Protein AF-A0A947CXS0-F1 (afdb_monomer_lite)

Organism: Hydrogenibacillus schlegelii (NCBI:txid1484)

Secondary structure (DSSP, 8-state):
------TTSPPTHHHHH--GGG--EEEEEEEEESSSS-EEEEEEEES-HHHHHHHHHHHHTSTT--------------------PPPTT-

InterPro domains:
  IPR014864 Transcription factor, NikR, nickel binding C-terminal [PF08753] (21-73)
  IPR027271 Acetolactate synthase/Transcription factor NikR, C-terminal [G3DSA:3.30.70.1150] (17-78)
  IPR045865 ACT-like domain [SSF55021] (20-74)

pLDDT: mean 74.68, std 18.9, range [30.89, 95.88]

Radius of gyration: 20.13 Å; chains: 1; bounding box: 31×49×67 Å

Sequence (90 aa):
MNSTASFSEPLPLNRLCQDEERMTNIIATMHIHLNHALCMEVIAVRGKISHLRDLHQRIQVLKGVFYAELSVTYFEERGTGDGKPPDPSS

Structure (mmCIF, N/CA/C/O backbone):
data_AF-A0A947CXS0-F1
#
_entry.id   AF-A0A947CXS0-F1
#
loop_
_atom_site.group_PDB
_atom_site.id
_atom_site.type_symbol
_atom_site.label_atom_id
_atom_site.label_alt_id
_atom_site.label_comp_id
_atom_site.label_asym_id
_atom_site.label_entity_id
_atom_site.label_seq_id
_atom_site.pdbx_PDB_ins_code
_atom_site.Cartn_x
_atom_site.Cartn_y
_atom_site.Cartn_z
_atom_site.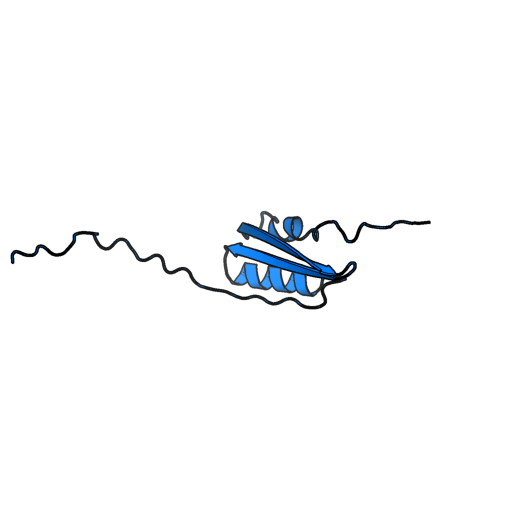occupancy
_atom_site.B_iso_or_equiv
_atom_site.auth_seq_id
_atom_site.auth_comp_id
_atom_site.auth_asym_id
_atom_site.auth_atom_id
_atom_site.pdbx_PDB_model_num
ATOM 1 N N . MET A 1 1 ? 3.697 -12.727 -31.924 1.00 40.84 1 MET A N 1
ATOM 2 C CA . MET A 1 1 ? 4.674 -11.626 -31.756 1.00 40.84 1 MET A CA 1
ATOM 3 C C . MET A 1 1 ? 3.890 -10.334 -31.959 1.00 40.84 1 MET A C 1
ATOM 5 O O . MET A 1 1 ? 3.336 -10.195 -33.031 1.00 40.84 1 MET A O 1
ATOM 9 N N . ASN A 1 2 ? 3.635 -9.429 -31.017 1.00 30.89 2 ASN A N 1
ATOM 10 C CA . ASN A 1 2 ? 4.154 -9.179 -29.678 1.00 30.89 2 ASN A CA 1
ATOM 11 C C . ASN A 1 2 ? 2.988 -8.709 -28.798 1.00 30.89 2 ASN A C 1
ATOM 13 O O . ASN A 1 2 ? 2.318 -7.739 -29.133 1.00 30.89 2 ASN A O 1
ATOM 17 N N . SER A 1 3 ? 2.765 -9.381 -27.669 1.00 38.16 3 SER A N 1
ATOM 18 C CA . SER A 1 3 ? 1.911 -8.864 -26.602 1.00 38.16 3 SER A CA 1
ATOM 19 C C . SER A 1 3 ? 2.755 -7.914 -25.762 1.00 38.16 3 SER A C 1
ATOM 21 O O . SER A 1 3 ? 3.285 -8.299 -24.722 1.00 38.16 3 SER A O 1
ATOM 23 N N . THR A 1 4 ? 2.928 -6.679 -26.225 1.00 44.00 4 THR A N 1
ATOM 24 C CA . THR A 1 4 ? 3.303 -5.581 -25.333 1.00 44.00 4 THR A CA 1
ATOM 25 C C . THR A 1 4 ? 2.064 -5.264 -24.508 1.00 44.00 4 THR A C 1
ATOM 27 O O . THR A 1 4 ? 1.284 -4.386 -24.865 1.00 44.00 4 THR A O 1
ATOM 30 N N . ALA A 1 5 ? 1.845 -6.038 -23.440 1.00 41.09 5 ALA A N 1
ATOM 31 C CA . ALA A 1 5 ? 1.039 -5.560 -22.331 1.00 41.09 5 ALA A CA 1
ATOM 32 C C . ALA A 1 5 ? 1.738 -4.285 -21.864 1.00 41.09 5 ALA A C 1
ATOM 34 O O . ALA A 1 5 ? 2.865 -4.320 -21.369 1.00 41.09 5 ALA A O 1
ATOM 35 N N . SER A 1 6 ? 1.125 -3.162 -22.197 1.00 38.03 6 SER A N 1
ATOM 36 C CA . SER A 1 6 ? 1.552 -1.825 -21.847 1.00 38.03 6 SER A CA 1
ATOM 37 C C . SER A 1 6 ? 1.797 -1.792 -20.341 1.00 38.03 6 SER A C 1
ATOM 39 O O . SER A 1 6 ? 0.860 -1.788 -19.551 1.00 38.03 6 SER A O 1
ATOM 41 N N . PHE A 1 7 ? 3.067 -1.731 -19.939 1.00 46.34 7 PHE A N 1
ATOM 42 C CA . PHE A 1 7 ? 3.501 -1.427 -18.567 1.00 46.34 7 PHE A CA 1
ATOM 43 C C . PHE A 1 7 ? 3.060 -0.014 -18.103 1.00 46.34 7 PHE A C 1
ATOM 45 O O . PHE A 1 7 ? 3.469 0.446 -17.043 1.00 46.34 7 PHE A O 1
ATOM 52 N N . SER A 1 8 ? 2.244 0.682 -18.905 1.00 46.09 8 SER A N 1
ATOM 53 C CA . SER A 1 8 ? 1.678 2.011 -18.677 1.00 46.09 8 SER A CA 1
ATOM 54 C C . SER A 1 8 ? 0.256 2.000 -18.111 1.00 46.09 8 SER A C 1
ATOM 56 O O . SER A 1 8 ? -0.281 3.068 -17.840 1.00 46.09 8 SER A O 1
ATOM 58 N N . GLU A 1 9 ? -0.382 0.837 -17.972 1.00 49.38 9 GLU A N 1
ATOM 59 C CA . GLU A 1 9 ? -1.671 0.748 -17.284 1.00 49.38 9 GLU A CA 1
ATOM 60 C C . GLU A 1 9 ? -1.418 0.635 -15.769 1.00 49.38 9 GLU A C 1
ATOM 62 O O . GLU A 1 9 ? -0.583 -0.184 -15.363 1.00 49.38 9 GLU A O 1
ATOM 67 N N . PRO A 1 10 ? -2.096 1.434 -14.920 1.00 53.78 10 PRO A N 1
ATOM 68 C CA . PRO A 1 10 ? -1.992 1.293 -13.472 1.00 53.78 10 PRO A CA 1
ATOM 69 C C . PRO A 1 10 ? -2.307 -0.154 -13.087 1.00 53.78 10 PRO A C 1
ATOM 71 O O . PRO A 1 10 ? -3.164 -0.800 -13.701 1.00 53.78 10 PRO A O 1
ATOM 74 N N . LEU A 1 11 ? -1.588 -0.685 -12.095 1.00 58.38 11 LEU A N 1
ATOM 75 C CA . LEU A 1 11 ? -1.773 -2.068 -11.668 1.00 58.38 11 LEU A CA 1
ATOM 76 C C . LEU A 1 11 ? -3.269 -2.316 -11.385 1.00 58.38 11 LEU A C 1
ATOM 78 O O . LEU A 1 11 ? -3.962 -1.417 -10.900 1.00 58.38 11 LEU A O 1
ATOM 82 N N . PRO A 1 12 ? -3.803 -3.528 -11.627 1.00 58.09 12 PRO A N 1
ATOM 83 C CA . PRO A 1 12 ? -5.218 -3.846 -11.406 1.00 58.09 12 PRO A CA 1
ATOM 84 C C . PRO A 1 12 ? -5.599 -3.907 -9.908 1.00 58.09 12 PRO A C 1
ATOM 86 O O . PRO A 1 12 ? -6.513 -4.632 -9.518 1.00 58.09 12 PRO A O 1
ATOM 89 N N . LEU A 1 13 ? -4.909 -3.142 -9.057 1.00 60.75 13 LEU A N 1
ATOM 90 C CA . LEU A 1 13 ? -5.072 -3.022 -7.611 1.00 60.75 13 LEU A CA 1
ATOM 91 C C . LEU A 1 13 ? -6.481 -2.582 -7.226 1.00 60.75 13 LEU A C 1
ATOM 93 O O . LEU A 1 13 ? -7.040 -3.123 -6.274 1.00 60.75 13 LEU A O 1
ATOM 97 N N . ASN A 1 14 ? -7.112 -1.721 -8.029 1.00 56.69 14 ASN A N 1
ATOM 98 C CA . ASN A 1 14 ? -8.516 -1.354 -7.832 1.00 56.69 14 ASN A CA 1
ATOM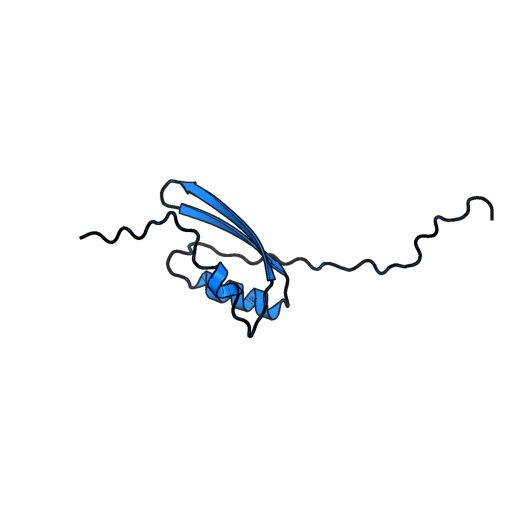 99 C C . ASN A 1 14 ? -9.445 -2.577 -7.793 1.00 56.69 14 ASN A C 1
ATOM 101 O O . ASN A 1 14 ? -10.407 -2.569 -7.035 1.00 56.69 14 ASN A O 1
ATOM 105 N N . ARG A 1 15 ? -9.141 -3.659 -8.524 1.00 55.78 15 ARG A N 1
ATOM 106 C CA . ARG A 1 15 ? -9.946 -4.892 -8.479 1.00 55.78 15 ARG A CA 1
ATOM 107 C C . ARG A 1 15 ? -9.694 -5.722 -7.221 1.00 55.78 15 ARG A C 1
ATOM 109 O O . ARG A 1 15 ? -10.606 -6.379 -6.749 1.00 55.78 15 ARG A O 1
ATOM 116 N N . LEU A 1 16 ? -8.482 -5.679 -6.666 1.00 61.81 16 LEU A N 1
ATOM 117 C CA . LEU A 1 16 ? -8.108 -6.434 -5.462 1.00 61.81 16 LEU A CA 1
ATOM 118 C C . LEU A 1 16 ? -8.695 -5.822 -4.180 1.00 61.81 16 LEU A C 1
ATOM 120 O O . LEU A 1 16 ? -8.950 -6.540 -3.215 1.00 61.81 16 LEU A O 1
ATOM 124 N N . CYS A 1 17 ? -8.907 -4.505 -4.162 1.00 57.59 17 CYS A N 1
ATOM 125 C CA . CYS A 1 17 ? -9.457 -3.786 -3.010 1.00 57.59 17 CYS A CA 1
ATOM 126 C C . CYS A 1 17 ? -10.996 -3.735 -2.983 1.00 57.59 17 CYS A C 1
ATOM 128 O O . CYS A 1 17 ? -11.567 -3.473 -1.926 1.00 57.59 17 CYS A O 1
ATOM 130 N N . GLN A 1 18 ? -11.654 -3.949 -4.129 1.00 55.09 18 GLN A N 1
ATOM 131 C CA . GLN A 1 18 ? -13.107 -3.809 -4.310 1.00 55.09 18 GLN A CA 1
ATOM 132 C C . GLN A 1 18 ? -13.901 -5.109 -4.095 1.00 55.09 18 GLN A C 1
ATOM 134 O O . GLN A 1 18 ? -15.110 -5.109 -4.305 1.00 55.09 18 GLN A O 1
ATOM 139 N N . ASP A 1 19 ? -13.264 -6.202 -3.662 1.00 56.69 19 ASP A N 1
ATOM 140 C CA . ASP A 1 19 ? -13.975 -7.442 -3.322 1.00 56.69 19 ASP A CA 1
ATOM 141 C C . ASP A 1 19 ? -15.033 -7.159 -2.226 1.00 56.69 19 ASP A C 1
ATOM 143 O O . ASP A 1 19 ? -14.692 -6.812 -1.088 1.00 56.69 19 ASP A O 1
ATOM 147 N N . GLU A 1 20 ? -16.323 -7.289 -2.570 1.00 53.28 20 GLU A N 1
ATOM 148 C CA . GLU A 1 20 ? -17.457 -6.858 -1.729 1.00 53.28 20 GLU A CA 1
ATOM 149 C C . GLU A 1 20 ? -17.528 -7.568 -0.366 1.00 53.28 20 GLU A C 1
ATOM 151 O O . GLU A 1 20 ? -18.056 -7.015 0.597 1.00 53.28 20 GLU A O 1
ATOM 156 N N . GLU A 1 21 ? -16.908 -8.742 -0.223 1.00 53.31 21 GLU A N 1
ATOM 157 C CA . GLU A 1 21 ? -16.807 -9.453 1.059 1.00 53.31 21 GLU A CA 1
ATOM 158 C C . GLU A 1 21 ? -15.939 -8.725 2.105 1.00 53.31 21 GLU A C 1
ATOM 160 O O . GLU A 1 21 ? -16.041 -9.012 3.301 1.00 53.31 21 GLU A O 1
ATOM 165 N N . ARG A 1 22 ? -15.052 -7.798 1.697 1.00 54.78 22 ARG A N 1
ATOM 166 C CA . ARG A 1 22 ? -13.996 -7.249 2.576 1.00 54.78 22 ARG A CA 1
ATOM 167 C C . ARG A 1 22 ? -13.797 -5.736 2.468 1.00 54.78 22 ARG A C 1
ATOM 169 O O . ARG A 1 22 ? -12.727 -5.263 2.857 1.00 54.78 22 ARG A O 1
ATOM 176 N N . MET A 1 23 ? -14.815 -5.005 1.994 1.00 55.12 23 MET A N 1
ATOM 177 C CA . MET A 1 23 ? -14.840 -3.553 1.714 1.00 55.12 23 MET A CA 1
ATOM 178 C C . MET A 1 23 ? -13.703 -2.754 2.381 1.00 55.12 23 MET A C 1
ATOM 180 O O . MET A 1 23 ? -13.826 -2.267 3.509 1.00 55.12 23 MET A O 1
ATOM 184 N N . THR A 1 24 ? -12.582 -2.618 1.672 1.00 63.59 24 THR A N 1
ATOM 185 C CA . THR A 1 24 ? -11.539 -1.639 1.983 1.00 63.59 24 THR A CA 1
ATOM 186 C C . THR A 1 24 ? -11.773 -0.460 1.057 1.00 63.59 24 THR A C 1
ATOM 188 O O . THR A 1 24 ? -11.688 -0.600 -0.159 1.00 63.59 24 THR A O 1
ATOM 191 N N . ASN A 1 25 ? -12.129 0.695 1.614 1.00 77.50 25 ASN A N 1
ATOM 192 C CA . ASN A 1 25 ? -12.497 1.846 0.803 1.00 77.50 25 ASN A CA 1
ATOM 193 C C . ASN A 1 25 ? -11.226 2.549 0.310 1.00 77.50 25 ASN A C 1
ATOM 195 O O . ASN A 1 25 ? -10.475 3.100 1.120 1.00 77.50 25 ASN A O 1
ATOM 199 N N . ILE A 1 26 ? -10.966 2.501 -0.999 1.00 83.75 26 ILE A N 1
ATOM 200 C CA . ILE A 1 26 ? -9.886 3.273 -1.618 1.00 83.75 26 ILE A CA 1
ATOM 201 C C . ILE A 1 26 ? -10.327 4.733 -1.684 1.00 83.75 26 ILE A C 1
ATOM 203 O O . ILE A 1 26 ? -11.318 5.067 -2.324 1.00 83.75 26 ILE A O 1
ATOM 207 N N . ILE A 1 27 ? -9.563 5.603 -1.033 1.00 88.56 27 ILE A N 1
ATOM 208 C CA . ILE A 1 27 ? -9.782 7.049 -1.041 1.00 88.56 27 ILE A CA 1
ATOM 209 C C . ILE A 1 27 ? -9.134 7.662 -2.282 1.00 88.56 27 ILE A C 1
ATOM 211 O O . ILE A 1 27 ? -9.742 8.485 -2.960 1.00 88.56 27 ILE A O 1
ATOM 215 N N . ALA A 1 28 ? -7.887 7.283 -2.558 1.00 87.00 28 ALA A N 1
ATOM 216 C CA . ALA A 1 28 ? -7.119 7.810 -3.674 1.00 87.00 28 ALA A CA 1
ATOM 217 C C . ALA A 1 28 ? -5.975 6.866 -4.047 1.00 87.00 28 ALA A C 1
ATOM 219 O O . ALA A 1 28 ? -5.435 6.152 -3.201 1.00 87.00 28 ALA A O 1
ATOM 220 N N . THR A 1 29 ? -5.572 6.926 -5.308 1.00 89.19 29 THR A N 1
ATOM 221 C CA . THR A 1 29 ? -4.394 6.245 -5.849 1.00 89.19 29 THR A CA 1
ATOM 222 C C . THR A 1 29 ? -3.512 7.280 -6.526 1.00 89.19 29 THR A C 1
ATOM 224 O O . THR A 1 29 ? -3.994 8.052 -7.356 1.00 89.19 29 THR A O 1
ATOM 227 N N . MET A 1 30 ? -2.227 7.290 -6.199 1.00 89.56 30 MET A N 1
ATOM 228 C CA . MET A 1 30 ? -1.222 8.099 -6.878 1.00 89.56 30 MET A CA 1
ATOM 229 C C . MET A 1 30 ? -0.200 7.167 -7.515 1.00 89.56 30 MET A C 1
ATOM 231 O O . MET A 1 30 ? 0.406 6.357 -6.823 1.00 89.56 30 MET A O 1
ATOM 235 N N . HIS A 1 31 ? -0.000 7.305 -8.821 1.00 91.44 31 HIS A N 1
ATOM 236 C CA . HIS A 1 31 ? 0.953 6.515 -9.589 1.00 91.44 31 HIS A CA 1
ATOM 237 C C . HIS A 1 31 ? 2.019 7.443 -10.170 1.00 91.44 31 HIS A C 1
ATOM 239 O O . HIS A 1 31 ? 1.701 8.440 -10.818 1.00 91.44 31 HIS A O 1
ATOM 245 N N . ILE A 1 32 ? 3.283 7.126 -9.918 1.00 91.75 32 ILE A N 1
ATOM 246 C CA . ILE A 1 32 ? 4.439 7.942 -10.280 1.00 91.75 32 ILE A CA 1
ATOM 247 C C . ILE A 1 32 ? 5.375 7.080 -11.118 1.00 91.75 32 ILE A C 1
ATOM 249 O O . ILE A 1 32 ? 5.866 6.055 -10.652 1.00 91.75 32 ILE A O 1
ATOM 253 N N . HIS A 1 33 ? 5.673 7.511 -12.339 1.00 93.25 33 HIS A N 1
ATOM 254 C CA . HIS A 1 33 ? 6.715 6.881 -13.143 1.00 93.25 33 HIS A CA 1
ATOM 255 C C . HIS A 1 33 ? 8.086 7.337 -12.638 1.00 93.25 33 HIS A C 1
ATOM 257 O O . HIS A 1 33 ? 8.431 8.513 -12.743 1.00 93.25 33 HIS A O 1
ATOM 263 N N . LEU A 1 34 ? 8.868 6.411 -12.081 1.00 92.06 34 LEU A N 1
ATOM 264 C CA . LEU A 1 34 ? 10.251 6.677 -11.672 1.00 92.06 34 LEU A CA 1
ATOM 265 C C . LEU A 1 34 ? 11.180 6.692 -12.890 1.00 92.06 34 LEU A C 1
ATOM 267 O O . LEU A 1 34 ? 12.162 7.429 -12.925 1.00 92.06 34 LEU A O 1
ATOM 271 N N . ASN A 1 35 ? 10.871 5.857 -13.883 1.00 91.50 35 ASN A N 1
ATOM 272 C CA . ASN A 1 35 ? 11.490 5.840 -15.204 1.00 91.50 35 ASN A CA 1
ATOM 273 C C . ASN A 1 35 ? 10.568 5.105 -16.199 1.00 91.50 35 ASN A C 1
ATOM 275 O O . ASN A 1 35 ? 9.417 4.810 -15.889 1.00 91.50 35 ASN A O 1
ATOM 279 N N . HIS A 1 36 ? 11.075 4.784 -17.392 1.00 90.25 36 HIS A N 1
ATOM 280 C CA . HIS A 1 36 ? 10.307 4.112 -18.448 1.00 90.25 36 HIS A CA 1
ATOM 281 C C . HIS A 1 36 ? 9.815 2.691 -18.110 1.00 90.25 36 HIS A C 1
ATOM 283 O O . HIS A 1 36 ? 8.926 2.197 -18.797 1.00 90.25 36 HIS A O 1
ATOM 289 N N . ALA A 1 37 ? 10.391 2.025 -17.105 1.00 88.00 37 ALA A N 1
ATOM 290 C CA . ALA A 1 37 ? 10.085 0.638 -16.746 1.00 88.00 37 ALA A CA 1
ATOM 291 C C . ALA A 1 37 ? 9.635 0.449 -15.286 1.00 88.00 37 ALA A C 1
ATOM 293 O O . ALA A 1 37 ? 9.141 -0.624 -14.944 1.00 88.00 37 ALA A O 1
ATOM 294 N N . LEU A 1 38 ? 9.822 1.451 -14.420 1.00 89.06 38 LEU A N 1
ATOM 295 C CA . LEU A 1 38 ? 9.516 1.378 -12.992 1.00 89.06 38 LEU A CA 1
ATOM 296 C C . LEU A 1 38 ? 8.537 2.467 -12.578 1.00 89.06 38 LEU A C 1
ATOM 298 O O . LEU A 1 38 ? 8.719 3.649 -12.884 1.00 89.06 38 LEU A O 1
ATOM 302 N N . CYS A 1 39 ? 7.560 2.055 -11.781 1.00 92.31 39 CYS A N 1
ATOM 303 C CA . CYS A 1 39 ? 6.561 2.928 -11.198 1.00 92.31 39 CYS A CA 1
ATOM 304 C C . CYS A 1 39 ? 6.526 2.756 -9.680 1.00 92.31 39 CYS A C 1
ATOM 306 O O . CYS A 1 39 ? 6.785 1.671 -9.160 1.00 92.31 39 CYS A O 1
ATOM 308 N N . MET A 1 40 ? 6.173 3.829 -8.984 1.00 93.19 40 MET A N 1
ATOM 309 C CA . MET A 1 40 ? 5.814 3.825 -7.575 1.00 93.19 40 MET A CA 1
ATOM 310 C C . MET A 1 40 ? 4.327 4.137 -7.461 1.00 93.19 40 MET A C 1
ATOM 312 O O . MET A 1 40 ? 3.839 5.075 -8.089 1.00 93.19 40 MET A O 1
ATOM 316 N N . GLU A 1 41 ? 3.617 3.370 -6.644 1.00 93.44 41 GLU A N 1
ATOM 317 C CA . GLU A 1 41 ? 2.192 3.571 -6.415 1.00 93.44 41 GLU A CA 1
ATOM 318 C C . GLU A 1 41 ? 1.916 3.753 -4.923 1.00 93.44 41 GLU A C 1
ATOM 320 O O . GLU A 1 41 ? 2.425 3.006 -4.087 1.00 93.44 41 GLU A O 1
ATOM 325 N N . VAL A 1 42 ? 1.118 4.767 -4.594 1.00 92.94 42 VAL A N 1
ATOM 326 C CA . VAL A 1 42 ? 0.638 5.054 -3.242 1.00 92.94 42 VAL A CA 1
ATOM 327 C C . VAL A 1 42 ? -0.877 4.933 -3.248 1.00 92.94 42 VAL A C 1
ATOM 329 O O . VAL A 1 42 ? -1.558 5.623 -4.007 1.00 92.94 42 VAL A O 1
ATOM 332 N N . ILE A 1 43 ? -1.408 4.073 -2.382 1.00 91.81 43 ILE A N 1
ATOM 333 C CA . ILE A 1 43 ? -2.844 3.816 -2.276 1.00 91.81 43 ILE A CA 1
ATOM 334 C C . ILE A 1 43 ? -3.310 4.267 -0.895 1.00 91.81 43 ILE A C 1
ATOM 336 O O . ILE A 1 43 ? -2.980 3.655 0.120 1.00 91.81 43 ILE A O 1
ATOM 340 N N . ALA A 1 44 ? -4.094 5.340 -0.856 1.00 91.62 44 ALA A N 1
ATOM 341 C CA . ALA A 1 44 ? -4.768 5.777 0.354 1.00 91.62 44 ALA A CA 1
ATOM 342 C C . ALA A 1 44 ? -6.039 4.944 0.542 1.00 91.62 44 ALA A C 1
ATOM 344 O O . ALA A 1 44 ? -6.945 4.978 -0.293 1.00 91.62 44 ALA A O 1
ATOM 345 N N . VAL A 1 45 ? -6.115 4.208 1.648 1.00 90.19 45 VAL A N 1
ATOM 346 C CA . VAL A 1 45 ? -7.225 3.300 1.964 1.00 90.19 45 VAL A CA 1
ATOM 347 C C . VAL A 1 45 ? -7.765 3.548 3.368 1.00 90.19 45 VAL A C 1
ATOM 349 O O . VAL A 1 45 ? -7.040 3.972 4.267 1.00 90.19 45 VAL A O 1
ATOM 352 N N . ARG A 1 46 ? -9.049 3.252 3.573 1.00 88.25 46 ARG A N 1
ATOM 353 C CA . ARG A 1 46 ? -9.710 3.259 4.883 1.00 88.25 46 ARG A CA 1
ATOM 354 C C . ARG A 1 46 ? -10.438 1.940 5.097 1.00 88.25 46 ARG A C 1
ATOM 356 O O . ARG A 1 46 ? -11.214 1.503 4.251 1.00 88.25 46 ARG A O 1
ATOM 363 N N . GLY A 1 47 ? -10.225 1.327 6.256 1.00 88.19 47 GLY A N 1
ATOM 364 C CA . GLY A 1 47 ? -10.880 0.074 6.608 1.00 88.19 47 GLY A CA 1
ATOM 365 C C . GLY A 1 47 ? -10.369 -0.513 7.917 1.00 88.19 47 GLY A C 1
ATOM 366 O O . GLY A 1 47 ? -9.569 0.096 8.627 1.00 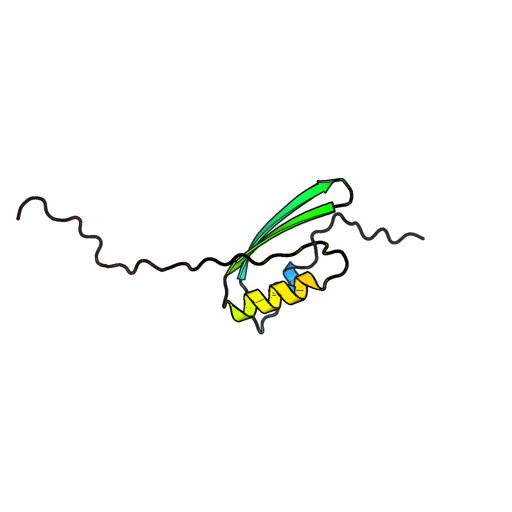88.19 47 GLY A O 1
ATOM 367 N N . LYS A 1 48 ? -10.837 -1.724 8.230 1.00 89.00 48 LYS A N 1
ATOM 368 C CA . LYS A 1 48 ? -10.358 -2.499 9.381 1.00 89.00 48 LYS A CA 1
ATOM 369 C C . LYS A 1 48 ? -8.903 -2.910 9.159 1.00 89.00 48 LYS A C 1
ATOM 371 O O . LYS A 1 48 ? -8.577 -3.430 8.096 1.00 89.00 48 LYS A O 1
ATOM 376 N N . ILE A 1 49 ? -8.058 -2.773 10.182 1.00 90.56 49 ILE A N 1
ATOM 377 C CA . ILE A 1 49 ? -6.622 -3.100 10.101 1.00 90.56 49 ILE A CA 1
ATOM 378 C C . ILE A 1 49 ? -6.343 -4.526 9.605 1.00 90.56 49 ILE A C 1
ATOM 380 O O . ILE A 1 49 ? -5.401 -4.737 8.847 1.00 90.56 49 ILE A O 1
ATOM 384 N N . SER A 1 50 ? -7.181 -5.498 9.978 1.00 90.12 50 SER A N 1
ATOM 385 C CA . SER A 1 50 ? -7.078 -6.875 9.487 1.00 90.12 50 SER A CA 1
ATOM 386 C C . SER A 1 50 ? -7.219 -6.951 7.966 1.00 90.12 50 SER A C 1
ATOM 388 O O . SER A 1 50 ? -6.431 -7.617 7.311 1.00 90.12 50 SER A O 1
ATOM 390 N N . HIS A 1 51 ? -8.165 -6.211 7.387 1.00 88.38 51 HIS A N 1
ATOM 391 C CA . HIS A 1 51 ? -8.375 -6.189 5.940 1.00 88.38 51 HIS A CA 1
ATOM 392 C C . HIS A 1 51 ? -7.240 -5.456 5.217 1.00 88.38 51 HIS A C 1
ATOM 394 O O . HIS A 1 51 ? -6.819 -5.891 4.150 1.00 88.38 51 HIS A O 1
ATOM 400 N N . LEU A 1 52 ? -6.701 -4.386 5.816 1.00 89.94 52 LEU A N 1
ATOM 401 C CA . LEU A 1 52 ? -5.568 -3.649 5.244 1.00 89.94 52 LEU A CA 1
ATOM 402 C C . LEU A 1 52 ? -4.299 -4.510 5.179 1.00 89.94 52 LEU A C 1
ATOM 404 O O . LEU A 1 52 ? -3.576 -4.471 4.185 1.00 89.94 52 LEU A O 1
ATOM 408 N N . ARG A 1 53 ? -4.042 -5.315 6.218 1.00 91.94 53 ARG A N 1
ATOM 409 C CA . ARG A 1 53 ? -2.915 -6.261 6.250 1.00 91.94 53 ARG A CA 1
ATOM 410 C C . ARG A 1 53 ? -3.054 -7.349 5.192 1.00 91.94 53 ARG A C 1
ATOM 412 O O . ARG A 1 53 ? -2.091 -7.612 4.476 1.00 91.94 53 ARG A O 1
ATOM 419 N N . ASP A 1 54 ? -4.243 -7.924 5.056 1.00 90.62 54 ASP A N 1
ATOM 420 C CA . ASP A 1 54 ? -4.510 -8.945 4.042 1.00 90.62 54 ASP A CA 1
ATOM 421 C C . ASP A 1 54 ? -4.368 -8.375 2.623 1.00 90.62 54 ASP A C 1
ATOM 423 O O . ASP A 1 54 ? -3.793 -9.016 1.742 1.00 90.62 54 ASP A O 1
ATOM 427 N N . LEU A 1 55 ? -4.836 -7.141 2.403 1.00 88.12 55 LEU A N 1
ATOM 428 C CA . LEU A 1 55 ? -4.631 -6.428 1.146 1.00 88.12 55 LEU A CA 1
ATOM 429 C C . LEU A 1 55 ? -3.136 -6.243 0.853 1.00 88.12 55 LEU A C 1
ATOM 431 O O . LEU A 1 55 ? -2.680 -6.601 -0.229 1.00 88.12 55 LEU A O 1
ATOM 435 N N . HIS A 1 56 ? -2.364 -5.744 1.818 1.00 91.75 56 HIS A N 1
ATOM 436 C CA . HIS A 1 56 ? -0.920 -5.570 1.673 1.00 91.75 56 HIS A CA 1
ATOM 437 C C . HIS A 1 56 ? -0.208 -6.883 1.308 1.00 91.75 56 HIS A C 1
ATOM 439 O O . HIS A 1 56 ? 0.587 -6.900 0.369 1.00 91.75 56 HIS A O 1
ATOM 445 N N . GLN A 1 57 ? -0.546 -7.995 1.971 1.00 92.00 57 GLN A N 1
ATOM 446 C CA . GLN A 1 57 ? 0.016 -9.311 1.649 1.00 92.00 57 GLN A CA 1
ATOM 447 C C . GLN A 1 57 ? -0.305 -9.746 0.215 1.00 92.00 57 GLN A C 1
ATOM 449 O O . GLN A 1 57 ? 0.578 -10.238 -0.489 1.00 92.00 57 GLN A O 1
ATOM 454 N N . ARG A 1 58 ? -1.544 -9.532 -0.250 1.00 89.19 58 ARG A N 1
ATOM 455 C CA . ARG A 1 58 ? -1.935 -9.832 -1.639 1.00 89.19 58 ARG A CA 1
ATOM 456 C C . ARG A 1 58 ? -1.130 -9.010 -2.639 1.00 89.19 58 ARG A C 1
ATOM 458 O O . ARG A 1 58 ? -0.716 -9.560 -3.652 1.00 89.19 58 ARG A O 1
ATOM 465 N N . ILE A 1 59 ? -0.900 -7.727 -2.356 1.00 89.94 59 ILE A N 1
ATOM 466 C CA . ILE A 1 59 ? -0.105 -6.836 -3.213 1.00 89.94 59 ILE A CA 1
ATOM 467 C C . ILE A 1 59 ? 1.353 -7.293 -3.255 1.00 89.94 59 ILE A C 1
ATOM 469 O O . ILE A 1 59 ? 1.936 -7.393 -4.330 1.00 89.94 59 ILE A O 1
ATOM 473 N N . GLN A 1 60 ? 1.926 -7.618 -2.097 1.00 91.62 60 GLN A N 1
ATOM 474 C CA . GLN A 1 60 ? 3.333 -7.987 -1.965 1.00 91.62 60 GLN A CA 1
ATOM 475 C C . GLN A 1 60 ? 3.715 -9.227 -2.792 1.00 91.62 60 GLN A C 1
ATOM 477 O O . GLN A 1 60 ? 4.853 -9.328 -3.241 1.00 91.62 60 GLN A O 1
ATOM 482 N N . VAL A 1 61 ? 2.781 -10.158 -3.020 1.00 91.56 61 VAL A N 1
ATOM 483 C CA . VAL A 1 61 ? 3.030 -11.386 -3.801 1.00 91.56 61 VAL A CA 1
ATOM 484 C C . VAL A 1 61 ? 2.756 -11.239 -5.303 1.00 91.56 61 VAL A C 1
ATOM 486 O O . VAL A 1 61 ? 2.949 -12.197 -6.058 1.00 91.56 61 VAL A O 1
ATOM 489 N N . LEU A 1 62 ? 2.295 -10.072 -5.769 1.00 87.94 62 LEU A N 1
ATOM 490 C CA . LEU A 1 62 ? 2.052 -9.851 -7.193 1.00 87.94 62 LEU A CA 1
ATOM 491 C C . LEU A 1 62 ? 3.370 -9.817 -7.971 1.00 87.94 62 LEU A C 1
ATOM 493 O O . LEU A 1 62 ? 4.343 -9.165 -7.592 1.00 87.94 62 LEU A O 1
ATOM 497 N N . LYS A 1 63 ? 3.386 -10.489 -9.125 1.00 84.19 63 LYS A N 1
ATOM 498 C CA . LYS A 1 63 ? 4.524 -10.440 -10.048 1.00 84.19 63 LYS A CA 1
ATOM 499 C C . LYS A 1 63 ? 4.765 -8.994 -10.495 1.00 84.19 63 LYS A C 1
ATOM 501 O O . LYS A 1 63 ? 3.853 -8.360 -11.014 1.00 84.19 63 LYS A O 1
ATOM 506 N N . GLY A 1 64 ? 5.997 -8.511 -10.335 1.00 87.88 64 GLY A N 1
ATOM 507 C CA . GLY A 1 64 ? 6.395 -7.143 -10.694 1.00 87.88 64 GLY A CA 1
ATOM 508 C C . GLY A 1 64 ? 6.388 -6.148 -9.529 1.00 87.88 64 GLY A C 1
ATOM 509 O O . GLY A 1 64 ? 6.844 -5.023 -9.707 1.00 87.88 64 GLY A O 1
ATOM 510 N N . VAL A 1 65 ? 5.941 -6.554 -8.336 1.00 91.06 65 VAL A N 1
ATOM 511 C CA . VAL A 1 65 ? 6.083 -5.747 -7.118 1.00 91.06 65 VAL A CA 1
ATOM 512 C C . VAL A 1 65 ? 7.460 -5.998 -6.515 1.00 91.06 65 VAL A C 1
ATOM 514 O O . VAL A 1 65 ? 7.744 -7.069 -5.986 1.00 91.06 65 VAL A O 1
ATOM 517 N N . PHE A 1 66 ? 8.335 -4.999 -6.619 1.00 92.25 66 PHE A N 1
ATOM 518 C CA . PHE A 1 66 ? 9.684 -5.059 -6.048 1.00 92.25 66 PHE A CA 1
ATOM 519 C C . PHE A 1 66 ? 9.692 -4.761 -4.547 1.00 92.25 66 PHE A C 1
ATOM 521 O O . PHE A 1 66 ? 10.496 -5.318 -3.804 1.00 92.25 66 PHE A O 1
ATOM 528 N N . TYR A 1 67 ? 8.803 -3.871 -4.109 1.00 93.69 67 TYR A N 1
ATOM 529 C CA . TYR A 1 67 ? 8.675 -3.432 -2.728 1.00 93.69 67 TYR A CA 1
ATOM 530 C C . TYR A 1 67 ? 7.230 -3.015 -2.456 1.00 93.69 67 TYR A C 1
ATOM 532 O O . TYR A 1 67 ? 6.610 -2.344 -3.280 1.00 93.69 67 TYR A O 1
ATOM 540 N N . ALA A 1 68 ? 6.715 -3.395 -1.292 1.00 93.88 68 ALA A N 1
ATOM 541 C CA . ALA A 1 68 ? 5.434 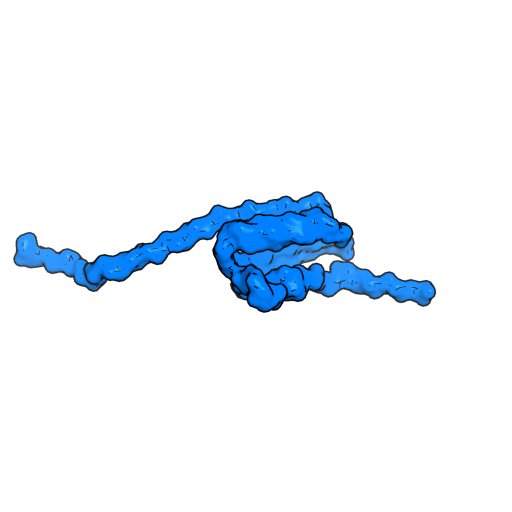-2.943 -0.776 1.00 93.88 68 ALA A CA 1
ATOM 542 C C . ALA A 1 68 ? 5.575 -2.725 0.729 1.00 93.88 68 ALA A C 1
ATOM 544 O O . ALA A 1 68 ? 6.233 -3.509 1.411 1.00 93.88 68 ALA A O 1
ATOM 545 N N . GLU A 1 69 ? 4.914 -1.699 1.255 1.00 95.88 69 GLU A N 1
ATOM 546 C CA . GLU A 1 69 ? 4.871 -1.388 2.684 1.00 95.88 69 GLU A CA 1
ATOM 547 C C . GLU A 1 69 ? 3.462 -0.925 3.058 1.00 95.88 69 GLU A C 1
ATOM 549 O O . GLU A 1 69 ? 2.712 -0.440 2.207 1.00 95.88 69 GLU A O 1
ATOM 554 N N . LEU A 1 70 ? 3.076 -1.148 4.313 1.00 94.69 70 LEU A N 1
ATOM 555 C CA . LEU A 1 70 ? 1.781 -0.748 4.846 1.00 94.69 70 LEU A CA 1
ATOM 556 C C . LEU A 1 70 ? 1.994 0.178 6.040 1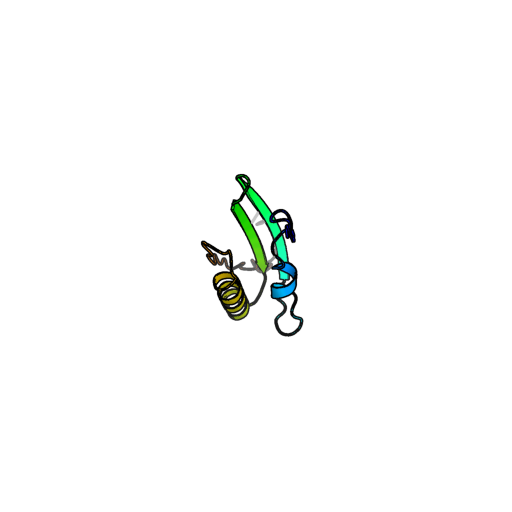.00 94.69 70 LEU A C 1
ATOM 558 O O . LEU A 1 70 ? 2.269 -0.281 7.149 1.00 94.69 70 LEU A O 1
ATOM 562 N N . SER A 1 71 ? 1.764 1.467 5.810 1.00 95.38 71 SER A N 1
ATOM 563 C CA . SER A 1 71 ? 1.715 2.481 6.857 1.00 95.38 71 SER A CA 1
ATOM 564 C C . SER A 1 71 ? 0.269 2.715 7.298 1.00 95.38 71 SER A C 1
ATOM 566 O O . SER A 1 71 ? -0.633 2.866 6.472 1.00 95.38 71 SER A O 1
ATOM 568 N N . VAL A 1 72 ? 0.029 2.708 8.611 1.00 93.56 72 VAL A N 1
ATOM 569 C CA . VAL A 1 72 ? -1.315 2.792 9.202 1.00 93.56 72 VAL A CA 1
ATOM 570 C C . VAL A 1 72 ? -1.339 3.900 10.234 1.00 93.56 72 VAL A C 1
ATOM 572 O O . VAL A 1 72 ? -0.515 3.933 11.145 1.00 93.56 72 VAL A O 1
ATOM 575 N N . THR A 1 73 ? -2.341 4.764 10.122 1.00 93.25 73 THR A N 1
ATOM 576 C CA . THR A 1 73 ? -2.665 5.770 11.129 1.00 93.25 73 THR A CA 1
ATOM 577 C C . THR A 1 73 ? -4.099 5.584 11.605 1.00 93.25 73 THR A C 1
ATOM 579 O O . THR A 1 73 ? -4.961 5.126 10.850 1.00 93.25 73 THR A O 1
ATOM 582 N N . TYR A 1 74 ? -4.352 5.927 12.863 1.00 88.56 74 TYR A N 1
ATOM 583 C CA . TYR A 1 74 ? -5.679 5.875 13.460 1.00 88.56 74 TYR A CA 1
ATOM 584 C C . TYR A 1 74 ? -6.253 7.284 13.487 1.00 88.56 74 TYR A C 1
ATOM 586 O O . TYR A 1 74 ? -5.599 8.227 13.928 1.00 88.56 74 TYR A O 1
ATOM 594 N N . PHE A 1 75 ? -7.478 7.427 12.995 1.00 80.31 75 PHE A N 1
ATOM 595 C CA . PHE A 1 75 ? -8.218 8.667 13.140 1.00 80.31 75 PHE A CA 1
ATOM 596 C C . PHE A 1 75 ? -9.023 8.584 14.435 1.00 80.31 75 PHE A C 1
ATOM 598 O O . PHE A 1 75 ? -9.981 7.817 14.511 1.00 80.31 75 PHE A O 1
ATOM 605 N N . GLU A 1 76 ? -8.620 9.338 15.455 1.00 75.19 76 GLU A N 1
ATOM 606 C CA . GLU A 1 76 ? -9.483 9.581 16.607 1.00 75.19 76 GLU A CA 1
ATOM 607 C C . GLU A 1 76 ? -10.498 10.652 16.216 1.00 75.19 76 GLU A C 1
ATOM 609 O O . GLU A 1 76 ? -10.144 11.796 15.917 1.00 75.19 76 GLU A O 1
ATOM 614 N N . GLU A 1 77 ? -11.775 10.285 16.194 1.00 60.56 77 GLU A N 1
ATOM 615 C CA . GLU A 1 77 ? -12.841 11.269 16.129 1.00 60.56 77 GLU A CA 1
ATOM 616 C C . GLU A 1 77 ? -12.788 12.043 17.448 1.00 60.56 77 GLU A C 1
ATOM 618 O O . GLU A 1 77 ? -13.110 11.506 18.508 1.00 60.56 77 GLU A O 1
ATOM 623 N N . ARG A 1 78 ? -12.314 13.296 17.416 1.00 55.22 78 ARG A N 1
ATOM 624 C CA . ARG A 1 78 ? -12.522 14.196 18.550 1.00 55.22 78 ARG A CA 1
ATOM 625 C C . ARG A 1 78 ? -14.027 14.341 18.697 1.00 55.22 78 ARG A C 1
ATOM 627 O O . ARG A 1 78 ? -14.648 15.091 17.946 1.00 55.22 78 ARG A O 1
ATOM 634 N N . GLY A 1 79 ? -14.590 13.575 19.627 1.00 47.06 79 GLY A N 1
ATOM 635 C CA . GLY A 1 79 ? -15.985 13.667 19.999 1.00 47.06 79 GLY A CA 1
ATOM 636 C C . GLY A 1 79 ? -16.337 15.129 20.220 1.00 47.06 79 GLY A C 1
ATOM 637 O O . GLY A 1 79 ? -15.582 15.887 20.833 1.00 47.06 79 GLY A O 1
ATOM 638 N N . THR A 1 80 ? -17.468 15.528 19.660 1.00 51.09 80 THR A N 1
ATOM 639 C CA . THR A 1 80 ? -18.123 16.796 19.937 1.00 51.09 80 THR A CA 1
ATOM 640 C C . THR A 1 80 ? -18.414 16.878 21.439 1.00 51.09 80 THR A C 1
ATOM 642 O O . THR A 1 80 ? -19.467 16.460 21.900 1.00 51.09 80 THR A O 1
ATOM 645 N N . GLY A 1 81 ? -17.453 17.370 22.218 1.00 54.44 81 GLY A N 1
ATOM 646 C CA . GLY A 1 81 ? -17.699 17.991 23.510 1.00 54.44 81 GLY A CA 1
ATOM 647 C C . GLY A 1 81 ? -17.971 19.460 23.232 1.00 54.44 81 GLY A C 1
ATOM 648 O O . GLY A 1 81 ? -17.033 20.198 22.950 1.00 54.44 81 GLY A O 1
ATOM 649 N N . ASP A 1 82 ? -19.256 19.807 23.178 1.00 57.03 82 ASP A N 1
ATOM 650 C CA . ASP A 1 82 ? -19.846 21.148 23.136 1.00 57.03 82 ASP A CA 1
ATOM 651 C C . ASP A 1 82 ? -18.874 22.302 22.847 1.00 57.03 82 ASP A C 1
ATOM 653 O O . ASP A 1 82 ? -18.213 22.835 23.736 1.00 57.03 82 ASP A O 1
ATOM 657 N N . GLY A 1 83 ? -18.831 22.738 21.586 1.00 54.84 83 GLY A N 1
ATOM 658 C CA . GLY A 1 83 ? -18.095 23.921 21.133 1.00 54.84 83 GLY A CA 1
ATOM 659 C C . GLY A 1 83 ? -18.667 25.242 21.662 1.00 54.84 83 GLY A C 1
ATOM 660 O O . GLY A 1 83 ? -19.003 26.127 20.875 1.00 54.84 83 GLY A O 1
ATOM 661 N N . LYS A 1 84 ? -18.785 25.401 22.983 1.00 59.97 84 LYS A N 1
ATOM 662 C CA . LYS A 1 84 ? -19.008 26.691 23.632 1.00 59.97 84 LYS A CA 1
ATOM 663 C C . LYS A 1 84 ? -17.632 27.288 23.966 1.00 59.97 84 LYS A C 1
ATOM 665 O O . LYS A 1 84 ? -16.923 26.716 24.794 1.00 59.97 84 LYS A O 1
ATOM 670 N N . PRO A 1 85 ? -17.215 28.410 23.348 1.00 66.81 85 PRO A N 1
ATOM 671 C CA . PRO A 1 85 ? -16.047 29.137 23.838 1.00 66.81 85 PRO A CA 1
ATOM 672 C C . PRO A 1 85 ? -16.301 29.574 25.295 1.00 66.81 85 PRO A C 1
ATOM 674 O O . PRO A 1 85 ? -17.441 29.938 25.604 1.00 66.81 85 PRO A O 1
ATOM 677 N N . PRO A 1 86 ? -15.295 29.519 26.192 1.00 66.00 86 PRO A N 1
ATOM 678 C CA . PRO A 1 86 ? -15.466 29.950 27.577 1.00 66.00 86 PRO A CA 1
ATOM 679 C C . PRO A 1 86 ? -15.942 31.404 27.612 1.00 66.00 86 PRO A C 1
ATOM 681 O O . PRO A 1 86 ? -15.402 32.258 26.906 1.00 66.00 86 PRO A O 1
ATOM 684 N N . ASP A 1 87 ? -16.986 31.658 28.401 1.00 64.88 87 ASP A N 1
ATOM 685 C CA . ASP A 1 87 ? -17.497 33.006 28.634 1.00 64.88 87 ASP A CA 1
ATOM 686 C C . ASP A 1 87 ? -16.409 33.832 29.345 1.00 64.88 87 ASP A C 1
ATOM 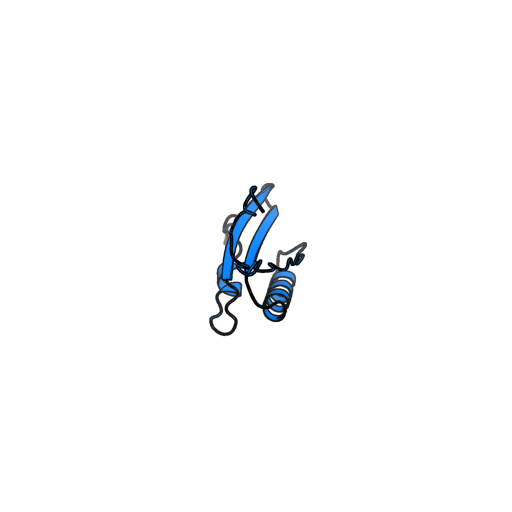688 O O . ASP A 1 87 ? -15.928 33.404 30.397 1.00 64.88 87 ASP A O 1
ATOM 692 N N . PRO A 1 88 ? -15.988 34.989 28.804 1.00 63.62 88 PRO A N 1
ATOM 693 C CA . PRO A 1 88 ? -14.966 35.830 29.422 1.00 63.62 88 PRO A CA 1
ATOM 694 C C . PRO A 1 88 ? -15.459 36.624 30.650 1.00 63.62 88 PRO A C 1
ATOM 696 O O . PRO A 1 88 ? -14.751 37.531 31.086 1.00 63.62 88 PRO A O 1
ATOM 699 N N . SER A 1 89 ? -16.651 36.344 31.193 1.00 61.75 89 SER A N 1
ATOM 700 C CA . SER A 1 89 ? -17.274 37.161 32.248 1.00 61.75 89 SER A CA 1
ATOM 701 C C . SER A 1 89 ? -17.732 36.428 33.520 1.00 61.75 89 SER A C 1
ATOM 703 O O . SER A 1 89 ? -18.528 36.982 34.276 1.00 61.75 89 SER A O 1
ATOM 705 N N . SER A 1 90 ? -17.221 35.225 33.807 1.00 50.97 90 SER A N 1
ATOM 706 C CA . SER A 1 90 ? -17.406 34.560 35.118 1.00 50.97 90 SER A CA 1
ATOM 707 C C . SER A 1 90 ? -16.133 34.548 35.955 1.00 50.97 90 SER A C 1
ATOM 709 O O . SER A 1 90 ? -15.070 34.208 35.392 1.00 50.97 90 SER A O 1
#

Foldseek 3Di:
DDPCPPLPDPDVLVVLQVPVVANWDFPDKDWADPDRNDIDIDTDTDDDPVSQVVSQVVQCPDPPPPDTDDDDDDDDDPPPPDPDDDDPPD